Protein AF-A0A0F9F302-F1 (afdb_monomer)

Radius of gyration: 15.05 Å; Cα contacts (8 Å, |Δi|>4): 87; chains: 1; bounding box: 34×28×39 Å

Organism: NCBI:txid412755

Solvent-accessible surface area (backbone atoms only — not comparable to full-atom values): 5758 Å² total; per-residue (Å²): 134,86,76,60,63,72,62,56,49,58,53,53,60,69,43,85,60,48,79,45,76,48,77,56,90,51,35,39,37,39,31,28,64,64,95,43,73,68,56,52,51,56,48,50,56,39,50,52,53,49,42,71,75,35,75,92,53,78,70,46,80,41,80,44,78,46,83,90,69,61,74,84,70,66,63,72,86,70,76,72,83,88,74,76,88,77,80,83,130

Mean predicted aligned error: 9.11 Å

Secondary structure (DSSP, 8-state):
----HHHHHHHHTTSTTEEEEEEETTEEEEEESS--HHHHHHHHHHHHHHHHH-TT---EEEEEE-----GGG--GGG------PPPP-

Structure (mmCIF, N/CA/C/O backbone):
data_AF-A0A0F9F302-F1
#
_entry.id   AF-A0A0F9F302-F1
#
loop_
_atom_site.group_PDB
_atom_site.id
_atom_site.type_symbol
_atom_site.label_atom_id
_atom_site.label_alt_id
_atom_site.label_comp_id
_atom_site.label_asym_id
_atom_site.label_entity_id
_atom_site.label_seq_id
_atom_site.pdbx_PDB_ins_code
_atom_site.Cartn_x
_atom_site.Cartn_y
_atom_site.Cartn_z
_atom_site.occupancy
_atom_site.B_iso_or_equiv
_atom_site.auth_seq_id
_atom_site.auth_comp_id
_atom_site.auth_asym_id
_atom_site.auth_atom_id
_atom_site.pdbx_PDB_model_num
ATOM 1 N N . MET A 1 1 ? 5.721 0.598 -18.596 1.00 61.03 1 MET A N 1
ATOM 2 C CA . MET A 1 1 ? 6.226 -0.506 -17.748 1.00 61.03 1 MET A CA 1
ATOM 3 C C . MET A 1 1 ? 5.100 -0.915 -16.810 1.00 61.03 1 MET A C 1
ATOM 5 O O . MET A 1 1 ? 4.439 -0.032 -16.285 1.00 61.03 1 MET A O 1
ATOM 9 N N . MET A 1 2 ? 4.796 -2.208 -16.677 1.00 69.19 2 MET A N 1
ATOM 10 C CA . MET A 1 2 ? 3.668 -2.665 -15.851 1.00 69.19 2 MET A CA 1
ATOM 11 C C . MET A 1 2 ? 4.098 -2.724 -14.379 1.00 69.19 2 MET A C 1
ATOM 13 O O . MET A 1 2 ? 5.117 -3.341 -14.071 1.00 69.19 2 MET A O 1
ATOM 17 N N . ILE A 1 3 ? 3.343 -2.096 -13.475 1.00 75.56 3 ILE A N 1
ATOM 18 C CA . ILE A 1 3 ? 3.648 -2.130 -12.040 1.00 75.56 3 ILE A CA 1
ATOM 19 C C . ILE A 1 3 ? 3.397 -3.539 -11.509 1.00 75.56 3 ILE A C 1
ATOM 21 O O . ILE A 1 3 ? 2.348 -4.144 -11.733 1.00 75.56 3 ILE A O 1
ATOM 25 N N . ASN A 1 4 ? 4.360 -4.069 -10.758 1.00 85.94 4 ASN A N 1
ATOM 26 C CA . ASN A 1 4 ? 4.184 -5.338 -10.071 1.00 85.94 4 ASN A CA 1
ATOM 27 C C . ASN A 1 4 ? 3.401 -5.114 -8.769 1.00 85.94 4 ASN A C 1
ATOM 29 O O . ASN A 1 4 ? 3.992 -4.997 -7.694 1.00 85.94 4 ASN A O 1
ATOM 33 N N . HIS A 1 5 ? 2.068 -5.064 -8.877 1.00 86.00 5 HIS A N 1
ATOM 34 C CA . HIS A 1 5 ? 1.165 -4.780 -7.753 1.00 86.00 5 HIS A CA 1
ATOM 35 C C . HIS A 1 5 ? 1.447 -5.677 -6.537 1.00 86.00 5 HIS A C 1
ATOM 37 O O . HIS A 1 5 ? 1.436 -5.198 -5.409 1.00 86.00 5 HIS A O 1
ATOM 43 N N . LYS A 1 6 ? 1.779 -6.958 -6.761 1.00 87.38 6 LYS A N 1
ATOM 44 C CA . LYS A 1 6 ? 2.100 -7.915 -5.687 1.00 87.38 6 LYS A CA 1
ATOM 45 C C . LYS A 1 6 ? 3.345 -7.525 -4.895 1.00 87.38 6 LYS A C 1
ATOM 47 O O . LYS A 1 6 ? 3.423 -7.785 -3.698 1.00 87.38 6 LYS A O 1
ATOM 52 N N . LYS A 1 7 ? 4.352 -6.967 -5.568 1.00 91.50 7 LYS A N 1
ATOM 53 C CA . LYS A 1 7 ? 5.613 -6.586 -4.928 1.00 91.50 7 LYS A CA 1
ATOM 54 C C . LYS A 1 7 ? 5.449 -5.288 -4.140 1.00 91.50 7 LYS A C 1
ATOM 56 O O . LYS A 1 7 ? 5.922 -5.224 -3.012 1.00 91.50 7 LYS A O 1
ATOM 61 N N . VAL A 1 8 ? 4.712 -4.323 -4.696 1.00 89.94 8 VAL A N 1
ATOM 62 C CA . VAL A 1 8 ? 4.338 -3.081 -4.001 1.00 89.94 8 VAL A CA 1
ATOM 63 C C . VAL A 1 8 ? 3.542 -3.393 -2.734 1.00 89.94 8 VAL A C 1
ATOM 65 O O . VAL A 1 8 ? 3.945 -2.998 -1.642 1.00 89.94 8 VAL A O 1
ATOM 68 N N . SER A 1 9 ? 2.473 -4.189 -2.857 1.00 88.38 9 SER A N 1
ATOM 69 C CA . SER A 1 9 ? 1.621 -4.531 -1.716 1.00 88.38 9 SER A CA 1
ATOM 70 C C . SER A 1 9 ? 2.383 -5.276 -0.619 1.00 88.38 9 SER A C 1
ATOM 72 O O . SER A 1 9 ? 2.159 -5.018 0.555 1.00 88.38 9 SER A O 1
ATOM 74 N N . LYS A 1 10 ? 3.314 -6.169 -0.988 1.00 92.00 10 LYS A N 1
ATOM 75 C CA . LYS A 1 10 ? 4.126 -6.937 -0.032 1.00 92.00 10 LYS A CA 1
ATOM 76 C C . LYS A 1 10 ? 5.059 -6.062 0.808 1.00 92.00 10 LYS A C 1
ATOM 78 O O . LYS A 1 10 ? 5.357 -6.429 1.938 1.00 92.00 10 LYS A O 1
ATOM 83 N N . ILE A 1 11 ? 5.582 -4.973 0.247 1.00 92.50 11 ILE A N 1
ATOM 84 C CA . ILE A 1 11 ? 6.512 -4.083 0.956 1.00 92.50 11 ILE A CA 1
ATOM 85 C C . ILE A 1 11 ? 5.741 -3.221 1.958 1.00 92.50 11 ILE A C 1
ATOM 87 O O . ILE A 1 11 ? 6.120 -3.162 3.124 1.00 92.50 11 ILE A O 1
ATOM 91 N N . LEU A 1 12 ? 4.633 -2.618 1.521 1.00 90.19 12 LEU A N 1
ATOM 92 C CA . LEU A 1 12 ? 3.789 -1.780 2.376 1.00 90.19 12 LEU A CA 1
ATOM 93 C C . LEU A 1 12 ? 3.088 -2.576 3.483 1.00 90.19 12 LEU A C 1
ATOM 95 O O . LEU A 1 12 ? 2.978 -2.086 4.600 1.00 90.19 12 LEU A O 1
ATOM 99 N N . SER A 1 13 ? 2.701 -3.831 3.228 1.00 89.31 13 SER A N 1
ATOM 100 C CA . SER A 1 13 ? 2.065 -4.690 4.239 1.00 89.31 13 SER A CA 1
ATOM 101 C C . SER A 1 13 ? 3.005 -5.137 5.367 1.00 89.31 13 SER A C 1
ATOM 103 O O . SER A 1 13 ? 2.611 -5.949 6.197 1.00 89.31 13 SER A O 1
ATOM 105 N N . GLN A 1 14 ? 4.272 -4.711 5.359 1.00 91.88 14 GLN A N 1
ATOM 106 C CA . GLN A 1 14 ? 5.203 -4.942 6.469 1.00 91.88 14 GLN A CA 1
ATOM 107 C C . GLN A 1 14 ? 4.988 -3.962 7.627 1.00 91.88 14 GLN A C 1
ATOM 109 O O . GLN A 1 14 ? 5.532 -4.189 8.702 1.00 91.88 14 GLN A O 1
ATOM 114 N N . VAL A 1 15 ? 4.241 -2.880 7.401 1.00 89.81 15 VAL A N 1
ATOM 115 C CA . VAL A 1 15 ? 3.790 -1.965 8.452 1.00 89.81 15 VAL A CA 1
ATOM 116 C C . VAL A 1 15 ? 2.504 -2.549 9.037 1.00 89.81 15 VAL A C 1
ATOM 118 O O . VAL A 1 15 ? 1.544 -2.770 8.300 1.00 89.81 15 VAL A O 1
ATOM 121 N N . LEU A 1 16 ? 2.497 -2.862 10.334 1.00 86.50 16 LEU A N 1
ATOM 122 C CA . LEU A 1 16 ? 1.425 -3.638 10.977 1.00 86.50 16 LEU A CA 1
ATOM 123 C C . LEU A 1 16 ? 0.081 -2.901 10.988 1.00 86.50 16 LEU A C 1
ATOM 125 O O . LEU A 1 16 ? -0.977 -3.523 10.960 1.00 86.50 16 LEU A O 1
ATOM 129 N N . GLU A 1 17 ? 0.130 -1.577 11.005 1.00 87.44 17 GLU A N 1
ATOM 130 C CA . GLU A 1 17 ? -1.013 -0.675 11.094 1.00 87.44 17 GLU A CA 1
ATOM 131 C C . GLU A 1 17 ? -1.669 -0.412 9.732 1.00 87.44 17 GLU A C 1
ATOM 133 O O . GLU A 1 17 ? -2.707 0.253 9.652 1.00 87.44 17 GLU A O 1
ATOM 138 N N . VAL A 1 18 ? -1.080 -0.942 8.654 1.00 87.81 18 VAL A N 1
ATOM 139 C CA . VAL A 1 18 ? -1.661 -0.905 7.313 1.00 87.81 18 VAL A CA 1
ATOM 140 C C . VAL A 1 18 ? -2.745 -1.968 7.203 1.00 87.81 18 VAL A C 1
ATOM 142 O O . VAL A 1 18 ? -2.478 -3.165 7.143 1.00 87.81 18 VAL A O 1
ATOM 145 N N . GLU A 1 19 ? -3.993 -1.519 7.105 1.00 85.00 19 GLU A N 1
ATOM 146 C CA . GLU A 1 19 ? -5.145 -2.411 6.968 1.00 85.00 19 GLU A CA 1
ATOM 147 C C . GLU A 1 19 ? -5.365 -2.855 5.522 1.00 85.00 19 GLU A C 1
ATOM 149 O O . GLU A 1 19 ? -5.760 -3.990 5.247 1.00 85.00 19 GLU A O 1
ATOM 154 N N . TYR A 1 20 ? -5.180 -1.930 4.580 1.00 87.62 20 TYR A N 1
ATOM 155 C CA . TYR A 1 20 ? -5.514 -2.161 3.183 1.00 87.62 20 TYR A CA 1
ATOM 156 C C . TYR A 1 20 ? -4.627 -1.348 2.254 1.00 87.62 20 TYR A C 1
ATOM 158 O O . TYR A 1 20 ? -4.297 -0.197 2.531 1.00 87.62 20 TYR A O 1
ATOM 166 N N . ILE A 1 21 ? -4.285 -1.951 1.117 1.00 91.06 21 ILE A N 1
ATOM 167 C CA . ILE A 1 21 ? -3.496 -1.320 0.064 1.00 91.06 21 ILE A CA 1
ATOM 168 C C . ILE A 1 21 ? -4.276 -1.442 -1.239 1.00 91.06 21 ILE A C 1
ATOM 170 O O . ILE A 1 21 ? -4.612 -2.546 -1.674 1.00 91.06 21 ILE A O 1
ATOM 174 N N . TYR A 1 22 ? -4.541 -0.309 -1.879 1.00 91.75 22 TYR A N 1
ATOM 175 C CA . TYR A 1 22 ? -5.165 -0.246 -3.193 1.00 91.75 22 TYR A CA 1
ATOM 176 C C . TYR A 1 22 ? -4.212 0.382 -4.196 1.00 91.75 22 TYR A C 1
ATOM 178 O O . TYR A 1 22 ? -3.649 1.442 -3.950 1.00 91.75 22 TYR A O 1
ATOM 186 N N . ILE A 1 23 ? -4.037 -0.278 -5.339 1.00 90.81 23 ILE A N 1
ATOM 187 C CA . ILE A 1 23 ? -3.121 0.172 -6.387 1.00 90.81 23 ILE A CA 1
ATOM 188 C C . ILE A 1 23 ? -3.923 0.381 -7.665 1.00 90.81 23 ILE A C 1
ATOM 190 O O . ILE A 1 23 ? -4.544 -0.557 -8.172 1.00 90.81 23 ILE A O 1
ATOM 194 N N . SER A 1 24 ? -3.894 1.609 -8.181 1.00 87.81 24 SER A N 1
ATOM 195 C CA . SER A 1 24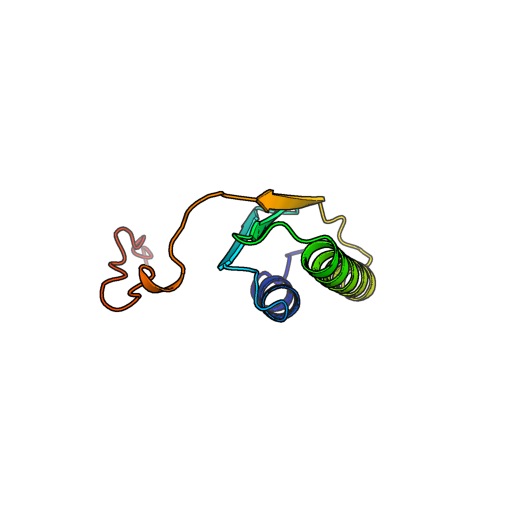 ? -4.574 2.010 -9.413 1.00 87.81 24 SER A CA 1
ATOM 196 C C . SER A 1 24 ? -3.609 2.752 -10.326 1.00 87.81 24 SER A C 1
ATOM 198 O O . SER A 1 24 ? -3.289 3.924 -10.099 1.00 87.81 24 SER A O 1
ATOM 200 N N . SER A 1 25 ? -3.146 2.064 -11.370 1.00 86.94 25 SER A N 1
ATOM 201 C CA . SER A 1 25 ? -2.047 2.537 -12.215 1.00 86.94 25 SER A CA 1
ATOM 202 C C . SER A 1 25 ? -0.840 2.873 -11.334 1.00 86.94 25 SER A C 1
ATOM 204 O O . SER A 1 25 ? -0.296 1.965 -10.716 1.00 86.94 25 SER A O 1
ATOM 206 N N . TYR A 1 26 ? -0.467 4.148 -11.229 1.00 87.25 26 TYR A N 1
ATOM 207 C CA . TYR A 1 26 ? 0.666 4.635 -10.438 1.00 8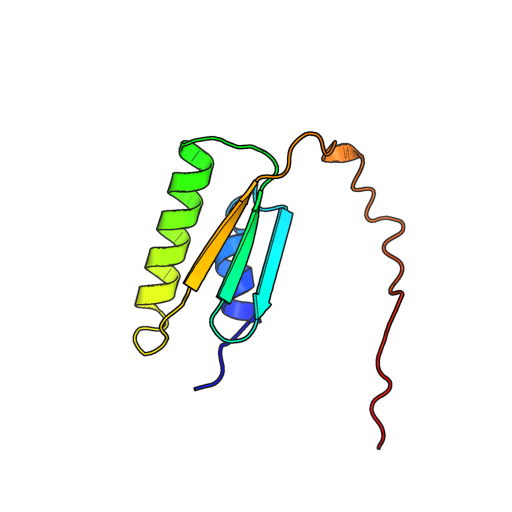7.25 26 TYR A CA 1
ATOM 208 C C . TYR A 1 26 ? 0.294 5.095 -9.024 1.00 87.25 26 TYR A C 1
ATOM 210 O O . TYR A 1 26 ? 1.177 5.386 -8.224 1.00 87.25 26 TYR A O 1
ATOM 218 N N . ASN A 1 27 ? -1.001 5.141 -8.710 1.00 89.88 27 ASN A N 1
ATOM 219 C CA . ASN A 1 27 ? -1.485 5.576 -7.410 1.00 89.88 27 ASN A CA 1
ATOM 220 C C . ASN A 1 27 ? -1.463 4.406 -6.435 1.00 89.88 27 ASN A C 1
ATOM 222 O O . ASN A 1 27 ? -2.025 3.342 -6.727 1.00 89.88 27 ASN A O 1
ATOM 226 N N . VAL A 1 28 ? -0.858 4.620 -5.275 1.00 92.75 28 VAL A N 1
ATOM 227 C CA . VAL A 1 28 ? -0.770 3.643 -4.197 1.00 92.75 28 VAL A CA 1
ATOM 228 C C . VAL A 1 28 ? -1.446 4.234 -2.972 1.00 92.75 28 VAL A C 1
ATOM 230 O O . VAL A 1 28 ? -0.940 5.159 -2.348 1.00 92.75 28 VAL A O 1
ATOM 233 N N . PHE A 1 29 ? -2.614 3.698 -2.644 1.00 92.50 29 PHE A N 1
ATOM 234 C CA . PHE A 1 29 ? -3.400 4.113 -1.494 1.00 92.50 29 PHE A CA 1
ATOM 235 C C . PHE A 1 29 ? -3.167 3.145 -0.343 1.00 92.50 29 PHE A C 1
ATOM 237 O O . PHE A 1 29 ? -3.457 1.953 -0.470 1.00 92.50 29 PHE A O 1
ATOM 244 N N . THR A 1 30 ? -2.696 3.670 0.779 1.00 92.44 30 THR A N 1
ATOM 245 C CA . THR A 1 30 ? -2.455 2.934 2.017 1.00 92.44 30 THR A CA 1
ATOM 246 C C . THR A 1 30 ? -3.479 3.385 3.047 1.00 92.44 30 THR A C 1
ATOM 248 O O . THR A 1 30 ? -3.538 4.562 3.394 1.00 92.44 30 THR A O 1
ATOM 251 N N . ILE A 1 31 ? -4.316 2.464 3.518 1.00 90.31 31 ILE A N 1
ATOM 252 C CA . ILE A 1 31 ? -5.318 2.752 4.545 1.00 90.31 31 ILE A CA 1
ATOM 253 C C . ILE A 1 31 ? -4.764 2.339 5.904 1.00 90.31 31 ILE A C 1
ATOM 255 O O . ILE A 1 31 ? -4.398 1.177 6.089 1.00 90.31 31 ILE A O 1
ATOM 259 N N . ILE A 1 32 ? -4.766 3.284 6.843 1.00 89.38 32 ILE A N 1
ATOM 260 C CA . ILE A 1 32 ? -4.388 3.076 8.243 1.00 89.38 32 ILE A CA 1
ATOM 261 C C . ILE A 1 32 ? -5.556 3.406 9.171 1.00 89.38 32 ILE A C 1
ATOM 263 O O . ILE A 1 32 ? -6.412 4.238 8.856 1.00 89.38 32 ILE A O 1
ATOM 267 N N . ASN A 1 33 ? -5.571 2.762 10.332 1.00 83.06 33 ASN A N 1
ATOM 268 C CA . ASN A 1 33 ? -6.591 2.952 11.371 1.00 83.06 33 ASN A CA 1
ATOM 269 C C . ASN A 1 33 ? -5.998 3.443 12.702 1.00 83.06 33 ASN A C 1
ATOM 271 O O . ASN A 1 33 ? -6.730 3.794 13.620 1.00 83.06 33 ASN A O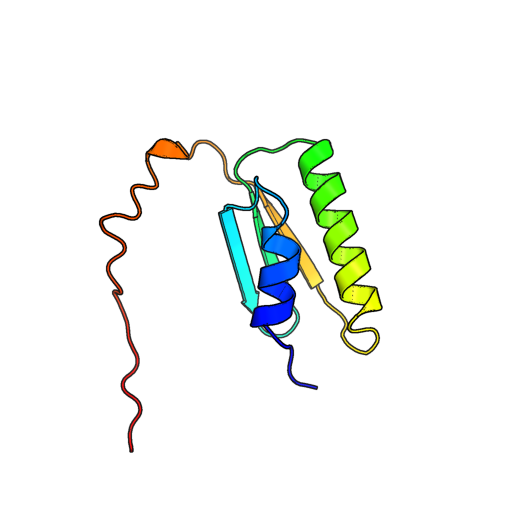 1
ATOM 275 N N . ASN A 1 34 ? -4.670 3.548 12.788 1.00 81.00 34 ASN A N 1
ATOM 276 C CA . ASN A 1 34 ? -3.988 4.275 13.850 1.00 81.00 34 ASN A CA 1
ATOM 277 C C . ASN A 1 34 ? -3.199 5.433 13.232 1.00 81.00 34 ASN A C 1
ATOM 279 O O . ASN A 1 34 ? -2.318 5.200 12.405 1.00 81.00 34 ASN A O 1
ATOM 283 N N . PHE A 1 35 ? -3.542 6.669 13.596 1.00 83.00 35 PHE A N 1
ATOM 284 C CA . PHE A 1 35 ? -2.804 7.850 13.158 1.00 83.00 35 PHE A CA 1
ATOM 285 C C . PHE A 1 35 ? -1.736 8.181 14.192 1.00 83.00 35 PHE A C 1
ATOM 287 O O . PHE A 1 35 ? -1.998 8.871 15.176 1.00 83.00 35 PHE A O 1
ATOM 294 N N . ASP A 1 36 ? -0.539 7.666 13.940 1.00 86.50 36 ASP A N 1
ATOM 295 C CA . ASP A 1 36 ? 0.657 7.903 14.737 1.00 86.50 36 ASP A CA 1
ATOM 296 C C . ASP A 1 36 ? 1.792 8.370 13.815 1.00 86.50 36 ASP A C 1
ATOM 298 O O . ASP A 1 36 ? 1.917 7.916 12.673 1.00 86.50 36 ASP A O 1
ATOM 302 N N . ILE A 1 37 ? 2.626 9.281 14.315 1.00 88.12 37 ILE A N 1
ATOM 303 C CA . ILE A 1 37 ? 3.826 9.761 13.626 1.00 88.12 37 ILE A CA 1
ATOM 304 C C . ILE A 1 37 ? 4.759 8.588 13.306 1.00 88.12 37 ILE A C 1
ATOM 306 O O . ILE A 1 37 ? 5.343 8.556 12.224 1.00 88.12 37 ILE A O 1
ATOM 310 N N . GLU A 1 38 ? 4.864 7.604 14.201 1.00 90.12 38 GLU A N 1
ATOM 311 C CA . GLU A 1 38 ? 5.707 6.425 13.988 1.00 90.12 38 GLU A CA 1
ATOM 312 C C . GLU A 1 38 ? 5.198 5.566 12.817 1.00 90.12 38 GLU A C 1
ATOM 314 O O . GLU A 1 38 ? 5.972 5.164 11.947 1.00 90.12 38 GLU A O 1
ATOM 319 N N . VAL A 1 39 ? 3.878 5.375 12.717 1.00 88.88 39 VAL A N 1
ATOM 320 C CA . VAL A 1 39 ? 3.241 4.642 11.609 1.00 88.88 39 VAL A CA 1
ATOM 321 C C . VAL A 1 39 ? 3.507 5.332 10.276 1.00 88.88 39 VAL A C 1
ATOM 323 O O . VAL A 1 39 ? 3.873 4.678 9.298 1.00 88.88 39 VAL A O 1
ATOM 326 N N . LEU A 1 40 ? 3.361 6.659 10.231 1.00 91.69 40 LEU A N 1
ATOM 327 C CA . LEU A 1 40 ? 3.663 7.435 9.030 1.00 91.69 40 LEU A CA 1
ATOM 328 C C . LEU A 1 40 ? 5.142 7.328 8.645 1.00 91.69 40 LEU A C 1
ATOM 330 O O . LEU A 1 40 ? 5.441 7.117 7.472 1.00 91.69 40 LEU A O 1
ATOM 334 N N . SER A 1 41 ? 6.057 7.406 9.617 1.00 94.19 41 SER A N 1
ATOM 335 C CA . SER A 1 41 ? 7.495 7.229 9.377 1.00 94.19 41 SER A CA 1
ATOM 336 C C . SER A 1 41 ? 7.792 5.870 8.741 1.00 94.19 41 SER A C 1
ATOM 338 O O . SER A 1 41 ? 8.479 5.799 7.723 1.00 94.19 41 SER A O 1
ATOM 340 N N . HIS A 1 42 ? 7.214 4.794 9.282 1.00 94.56 42 HIS A N 1
ATOM 341 C CA . HIS A 1 42 ? 7.387 3.453 8.731 1.00 94.56 42 HIS A CA 1
ATOM 342 C C . HIS A 1 42 ? 6.837 3.325 7.309 1.00 94.56 42 HIS A C 1
ATOM 344 O O . HIS A 1 42 ? 7.443 2.640 6.484 1.00 94.56 42 HIS A O 1
ATOM 350 N N . ILE A 1 43 ? 5.713 3.976 6.995 1.00 94.00 43 ILE A N 1
ATOM 351 C CA . ILE A 1 43 ? 5.171 4.004 5.631 1.00 94.00 43 ILE A CA 1
ATOM 352 C C . ILE A 1 43 ? 6.139 4.728 4.691 1.00 94.00 43 ILE A C 1
ATOM 354 O O . ILE A 1 43 ? 6.486 4.161 3.654 1.00 94.00 43 ILE A O 1
ATOM 358 N N . TYR A 1 44 ? 6.651 5.902 5.065 1.00 94.94 44 TYR A N 1
ATOM 359 C CA . TYR A 1 44 ? 7.612 6.642 4.240 1.00 94.94 44 TYR A CA 1
ATOM 360 C C . TYR A 1 44 ? 8.896 5.849 3.969 1.00 94.94 44 TYR A C 1
ATOM 362 O O . TYR A 1 44 ? 9.374 5.820 2.833 1.00 94.94 44 TYR A O 1
ATOM 370 N N . ASP A 1 45 ? 9.413 5.115 4.956 1.00 96.38 45 ASP A N 1
ATOM 371 C CA . ASP A 1 45 ? 10.560 4.223 4.750 1.00 96.38 45 ASP A CA 1
ATOM 372 C C . ASP A 1 45 ? 10.270 3.167 3.670 1.00 96.38 45 ASP A C 1
ATOM 374 O O . ASP A 1 45 ? 11.121 2.852 2.829 1.00 96.38 45 ASP A O 1
ATOM 378 N N . LYS A 1 46 ? 9.045 2.624 3.647 1.00 95.31 46 LYS A N 1
ATOM 379 C CA . LYS A 1 46 ? 8.616 1.680 2.606 1.00 95.31 46 LYS A CA 1
ATOM 380 C C . LYS A 1 46 ? 8.462 2.348 1.242 1.00 95.31 46 LYS A C 1
ATOM 382 O O . LYS A 1 46 ? 8.832 1.732 0.241 1.00 95.31 46 LYS A O 1
ATOM 387 N N . GLU A 1 47 ? 7.969 3.579 1.180 1.00 93.75 47 GLU A N 1
ATOM 388 C CA . GLU A 1 47 ? 7.860 4.351 -0.065 1.00 93.75 47 GLU A CA 1
ATOM 389 C C . GLU A 1 47 ? 9.236 4.615 -0.689 1.00 93.75 47 GLU A C 1
ATOM 391 O O . GLU A 1 47 ? 9.427 4.390 -1.887 1.00 93.75 47 GLU A O 1
ATOM 396 N N . ILE A 1 48 ? 10.236 4.967 0.125 1.00 94.88 48 ILE A N 1
ATOM 397 C CA . ILE A 1 48 ? 11.628 5.134 -0.322 1.00 94.88 48 ILE A CA 1
ATOM 398 C C . ILE A 1 48 ? 12.168 3.826 -0.915 1.00 94.88 48 ILE A C 1
ATOM 400 O O . ILE A 1 48 ? 12.769 3.821 -1.994 1.00 94.88 48 ILE A O 1
ATOM 404 N N . ILE A 1 49 ? 11.926 2.689 -0.254 1.00 94.81 49 ILE A N 1
ATOM 405 C CA . ILE A 1 49 ? 12.320 1.371 -0.777 1.00 94.81 49 ILE A CA 1
ATOM 406 C C . ILE A 1 49 ? 11.655 1.103 -2.134 1.00 94.81 49 ILE A C 1
ATOM 408 O O . ILE A 1 49 ? 12.305 0.576 -3.040 1.00 94.81 49 ILE A O 1
ATOM 412 N N . LEU A 1 50 ? 10.380 1.461 -2.297 1.00 92.88 50 LEU A N 1
ATOM 413 C CA . LEU A 1 50 ? 9.663 1.292 -3.560 1.00 92.88 50 LEU A CA 1
ATOM 414 C C . LEU A 1 50 ? 10.243 2.167 -4.670 1.00 92.88 50 LEU A C 1
ATOM 416 O O . LEU A 1 50 ? 10.484 1.653 -5.763 1.00 92.88 50 LEU A O 1
ATOM 420 N N . HIS A 1 51 ? 10.541 3.436 -4.394 1.00 92.06 51 HIS A N 1
ATOM 421 C CA . HIS A 1 51 ? 11.208 4.311 -5.357 1.00 92.06 51 HIS A CA 1
ATOM 422 C C . HIS A 1 51 ? 12.566 3.752 -5.793 1.00 92.06 51 HIS A C 1
ATOM 424 O O . HIS A 1 51 ? 12.849 3.682 -6.988 1.00 92.06 51 HIS A O 1
ATOM 430 N N . ASN A 1 52 ? 13.366 3.252 -4.850 1.00 92.75 52 ASN A N 1
ATOM 431 C CA . ASN A 1 52 ? 14.673 2.667 -5.154 1.00 92.75 52 ASN A CA 1
ATOM 432 C C . ASN A 1 52 ? 14.571 1.364 -5.963 1.00 92.75 52 ASN A C 1
ATOM 434 O O . ASN A 1 52 ? 15.425 1.081 -6.801 1.00 92.75 52 ASN A O 1
ATOM 438 N N . GLN A 1 53 ? 13.5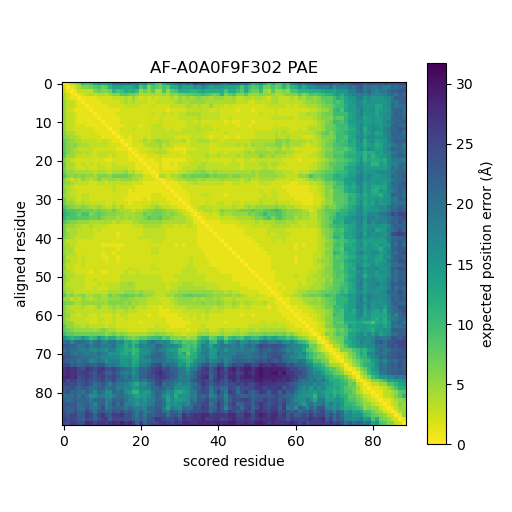33 0.553 -5.735 1.00 92.75 53 GLN A N 1
ATOM 439 C CA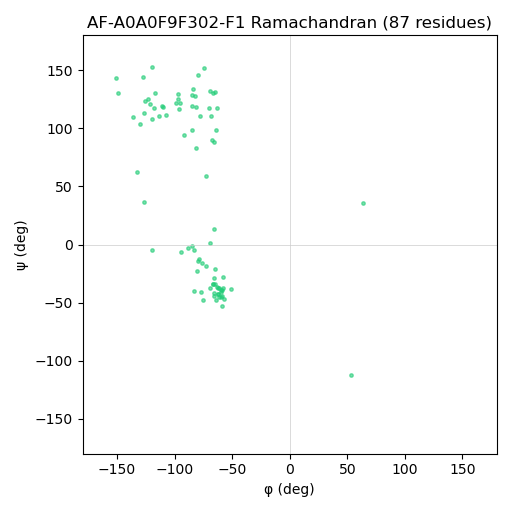 . GLN A 1 53 ? 13.327 -0.700 -6.472 1.00 92.75 53 GLN A CA 1
ATOM 440 C C . GLN A 1 53 ? 12.690 -0.510 -7.852 1.00 92.75 53 GLN A C 1
ATOM 442 O O . GLN A 1 53 ? 12.829 -1.389 -8.707 1.00 92.75 53 GLN A O 1
ATOM 447 N N . PHE A 1 54 ? 11.985 0.598 -8.072 1.00 91.00 54 PHE A N 1
ATOM 448 C CA . PHE A 1 54 ? 11.313 0.913 -9.330 1.00 91.00 5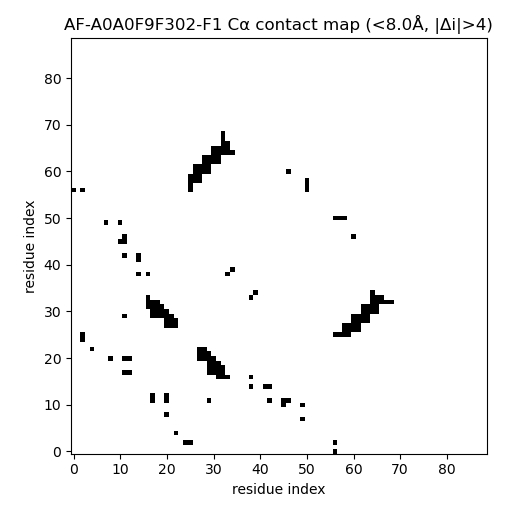4 PHE A CA 1
ATOM 449 C C . PHE A 1 54 ? 11.618 2.358 -9.767 1.00 91.00 54 PHE A C 1
ATOM 451 O O . PHE A 1 54 ? 10.695 3.158 -9.912 1.00 91.00 54 PHE A O 1
ATOM 458 N N . PRO A 1 55 ? 12.889 2.705 -10.037 1.00 89.50 55 PRO A N 1
ATOM 459 C CA . PRO A 1 55 ? 13.311 4.092 -10.269 1.00 89.50 55 PRO A CA 1
ATOM 460 C C . PRO A 1 55 ? 12.703 4.723 -11.531 1.00 89.50 55 PRO A C 1
ATOM 462 O O . PRO A 1 55 ? 12.626 5.939 -11.653 1.00 89.50 55 PRO A O 1
ATOM 465 N N . SER A 1 56 ? 12.247 3.903 -12.480 1.00 89.31 56 SER A N 1
ATOM 466 C CA . SER A 1 56 ? 11.547 4.339 -13.694 1.00 89.31 56 SER A CA 1
ATOM 467 C C . SER A 1 56 ? 10.040 4.541 -13.498 1.00 89.31 56 SER A C 1
ATOM 469 O O . SER A 1 56 ? 9.336 4.870 -14.453 1.00 89.31 56 SER A O 1
ATOM 471 N N . THR A 1 57 ? 9.522 4.289 -12.294 1.00 88.88 57 THR A N 1
ATOM 472 C CA . THR A 1 57 ? 8.101 4.401 -11.959 1.00 88.88 57 THR A CA 1
ATOM 473 C C . THR A 1 57 ? 7.893 5.570 -11.006 1.00 88.88 57 THR A C 1
ATOM 475 O O . THR A 1 57 ? 8.405 5.580 -9.891 1.00 88.88 57 THR A O 1
ATOM 478 N N . LEU A 1 58 ? 7.104 6.547 -11.442 1.00 88.69 58 LEU A N 1
ATOM 479 C CA . LEU A 1 58 ? 6.634 7.638 -10.594 1.00 88.69 58 LEU A CA 1
ATOM 480 C C . LEU A 1 58 ? 5.384 7.160 -9.863 1.00 88.69 58 LEU A C 1
ATOM 482 O O . LEU A 1 58 ? 4.315 7.115 -10.462 1.00 88.69 58 LEU A O 1
ATOM 486 N N . PHE A 1 59 ? 5.538 6.736 -8.612 1.00 90.81 59 PHE A N 1
ATOM 487 C CA . PHE A 1 59 ? 4.400 6.445 -7.745 1.00 90.81 59 PHE A CA 1
ATOM 488 C C . PHE A 1 59 ? 3.823 7.735 -7.171 1.00 90.81 59 PHE A C 1
ATOM 490 O O . PHE A 1 59 ? 4.568 8.666 -6.874 1.00 90.81 59 PHE A O 1
ATOM 497 N N . ASP A 1 60 ? 2.508 7.746 -6.992 1.00 93.00 60 ASP A N 1
ATOM 498 C CA . ASP A 1 60 ? 1.806 8.757 -6.210 1.00 93.00 60 ASP A CA 1
ATOM 499 C C . ASP A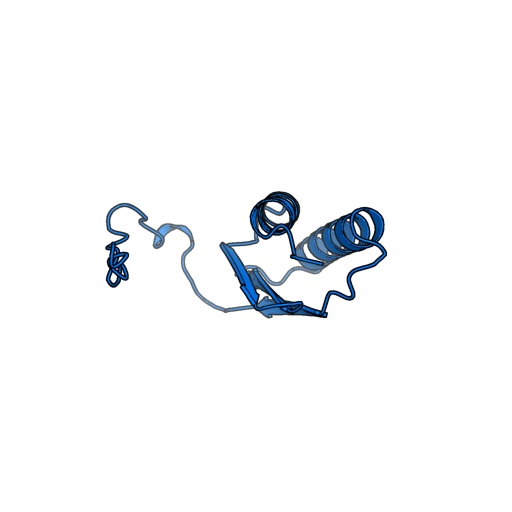 1 60 ? 1.217 8.069 -4.973 1.00 93.00 60 ASP A C 1
ATOM 501 O O . ASP A 1 60 ? 0.353 7.190 -5.095 1.00 93.00 60 ASP A O 1
ATOM 505 N N . PHE A 1 61 ? 1.766 8.381 -3.801 1.00 94.00 61 PHE A N 1
ATOM 506 C CA . PHE A 1 61 ? 1.428 7.715 -2.548 1.00 94.00 61 PHE A CA 1
ATOM 507 C C . PHE A 1 61 ? 0.389 8.515 -1.770 1.00 94.00 61 PHE A C 1
ATOM 509 O O . PHE A 1 61 ? 0.534 9.709 -1.525 1.00 94.00 61 PHE A O 1
ATOM 516 N N . HIS A 1 62 ? -0.663 7.821 -1.348 1.00 92.88 62 HIS A N 1
ATOM 517 C CA . HIS A 1 62 ? -1.797 8.399 -0.642 1.00 92.88 62 HIS A CA 1
ATOM 518 C C . HIS A 1 62 ? -2.018 7.632 0.654 1.00 92.88 62 HIS A C 1
ATOM 520 O O . HIS A 1 62 ? -2.435 6.472 0.625 1.00 92.88 62 HIS A O 1
ATOM 526 N N . VAL A 1 63 ? -1.793 8.270 1.799 1.00 92.12 63 VAL A N 1
ATOM 527 C CA . VAL A 1 63 ? -2.108 7.676 3.103 1.00 92.12 63 VAL A CA 1
ATOM 528 C C . VAL A 1 63 ? -3.478 8.165 3.556 1.00 92.12 63 VAL A C 1
ATOM 530 O O . VAL A 1 63 ? -3.692 9.355 3.775 1.00 92.12 63 VAL A O 1
ATOM 533 N N . ILE A 1 64 ? -4.424 7.238 3.688 1.00 90.31 64 ILE A N 1
ATOM 534 C CA . ILE A 1 64 ? -5.788 7.525 4.129 1.00 90.31 64 ILE A CA 1
ATOM 535 C C . ILE A 1 64 ? -5.951 6.996 5.546 1.00 90.31 64 ILE A C 1
ATOM 537 O O . ILE A 1 64 ? -6.010 5.788 5.774 1.00 90.31 64 ILE A O 1
ATOM 541 N N . PHE A 1 65 ? -6.094 7.910 6.496 1.00 88.31 65 PHE A N 1
ATOM 542 C CA . PHE A 1 65 ? -6.484 7.560 7.850 1.00 88.31 65 PHE A CA 1
ATOM 543 C C . PHE A 1 65 ? -8.009 7.448 7.966 1.00 88.31 65 PHE A C 1
ATOM 545 O O . PHE A 1 65 ? -8.749 8.311 7.488 1.00 88.31 65 PHE A O 1
ATOM 552 N N . ARG A 1 66 ? -8.497 6.379 8.604 1.00 82.44 66 ARG A N 1
ATOM 553 C CA . ARG A 1 66 ? -9.918 6.199 8.931 1.00 82.44 66 ARG A CA 1
ATOM 554 C C . ARG A 1 66 ? -10.068 5.995 10.436 1.00 82.44 66 ARG A C 1
ATOM 556 O O . ARG A 1 66 ? -9.467 5.087 10.986 1.00 82.44 66 ARG A O 1
ATOM 563 N N . TYR A 1 67 ? -10.900 6.814 11.076 1.00 70.56 67 TYR A N 1
ATOM 564 C CA . TYR A 1 67 ? -11.221 6.691 12.501 1.00 70.56 67 TYR A CA 1
ATOM 565 C C . TYR A 1 67 ? -12.169 5.517 12.795 1.00 70.56 67 TYR A C 1
ATOM 567 O O . TYR A 1 67 ? -13.068 5.218 12.005 1.00 70.56 67 TYR A O 1
ATOM 575 N N . ASN A 1 68 ? -12.065 4.974 14.015 1.00 60.62 68 ASN A N 1
ATOM 576 C CA . ASN A 1 68 ? -13.107 4.179 14.681 1.00 60.62 68 ASN A CA 1
ATOM 577 C C . ASN A 1 68 ? -13.496 2.854 14.006 1.00 60.62 68 ASN A C 1
ATOM 579 O O . ASN A 1 68 ? -14.65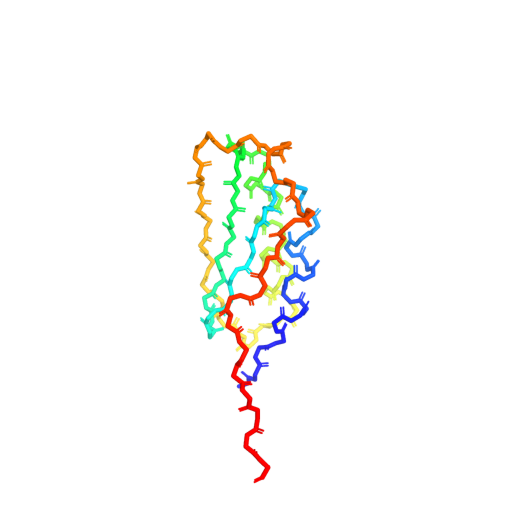6 2.434 14.083 1.00 60.62 68 ASN A O 1
ATOM 583 N N . LYS A 1 69 ? -12.547 2.133 13.402 1.00 60.50 69 LYS A N 1
ATOM 584 C CA . LYS A 1 69 ? -12.764 0.708 13.133 1.00 60.50 69 LYS A CA 1
ATOM 585 C C . LYS A 1 69 ? -12.162 -0.118 14.259 1.00 60.50 69 LYS A C 1
ATOM 587 O O . LYS A 1 69 ? -10.975 -0.045 14.535 1.00 60.50 69 LYS A O 1
ATOM 592 N N . ASP A 1 70 ? -12.985 -0.918 14.918 1.00 58.56 70 ASP A N 1
ATOM 593 C CA . ASP A 1 70 ? -12.480 -1.925 15.843 1.00 58.56 70 ASP A CA 1
ATOM 594 C C . ASP A 1 70 ? -11.753 -2.994 15.015 1.00 58.56 70 ASP A C 1
ATOM 596 O O . ASP A 1 70 ? -12.386 -3.710 14.233 1.00 58.56 70 ASP A O 1
ATOM 600 N N . VAL A 1 71 ? -10.424 -3.062 15.137 1.00 53.66 71 VAL A N 1
ATOM 601 C CA . VAL A 1 71 ? -9.578 -4.018 14.402 1.00 53.66 71 VAL A CA 1
ATOM 602 C C . VAL A 1 71 ? -10.015 -5.458 14.702 1.00 53.66 71 VAL A C 1
ATOM 604 O O . VAL A 1 71 ? -9.954 -6.318 13.829 1.00 53.66 71 VAL A O 1
ATOM 607 N N . ASN A 1 72 ? -10.592 -5.706 15.885 1.00 53.69 72 ASN A N 1
ATOM 608 C CA . ASN A 1 72 ? -11.127 -7.012 16.275 1.00 53.69 72 ASN A CA 1
ATOM 609 C C . ASN A 1 72 ? -12.507 -7.315 15.664 1.00 53.69 72 ASN A C 1
ATOM 611 O O . ASN A 1 72 ? -12.957 -8.458 15.693 1.00 53.69 72 ASN A O 1
ATOM 615 N N . LYS A 1 73 ? -13.192 -6.319 15.081 1.00 53.16 73 LYS A N 1
ATOM 616 C CA . LYS A 1 73 ? -14.423 -6.517 14.292 1.00 53.16 73 LYS A CA 1
ATOM 617 C C . LYS A 1 73 ? -14.149 -6.797 12.820 1.00 53.16 73 LYS A C 1
ATOM 619 O O . LYS A 1 73 ? -15.093 -7.095 12.086 1.00 53.16 73 LYS A O 1
ATOM 624 N N . LEU A 1 74 ? -12.888 -6.782 12.377 1.00 51.16 74 LEU A N 1
ATOM 625 C CA . LEU A 1 74 ? -12.478 -7.441 11.134 1.00 51.16 74 LEU A CA 1
ATOM 626 C C . LEU A 1 74 ? -12.473 -8.961 11.350 1.00 51.16 74 LEU A C 1
ATOM 628 O O . LEU A 1 74 ? -11.465 -9.636 11.164 1.00 51.16 74 LEU A O 1
ATOM 632 N N . ASN A 1 75 ? -13.626 -9.520 11.723 1.00 45.97 75 ASN A N 1
ATOM 633 C CA . ASN A 1 75 ? -13.872 -10.942 11.573 1.00 45.97 75 ASN A CA 1
ATOM 634 C C . ASN A 1 75 ? -13.889 -11.237 10.069 1.00 45.97 75 ASN A C 1
ATOM 636 O O . ASN A 1 75 ? -14.916 -11.202 9.395 1.00 45.97 75 ASN A O 1
ATOM 640 N N . LEU A 1 76 ? -12.703 -11.526 9.538 1.00 48.88 76 LEU A N 1
ATOM 641 C CA . LEU A 1 76 ? -12.452 -12.061 8.201 1.00 48.88 76 LEU A CA 1
ATOM 642 C C . LEU A 1 76 ? -13.004 -13.490 8.025 1.00 48.88 76 LEU A C 1
ATOM 644 O O . LEU A 1 76 ? -12.693 -14.150 7.038 1.00 48.88 76 LEU A O 1
ATOM 648 N N . THR A 1 77 ? -13.848 -13.973 8.937 1.00 45.44 77 THR A N 1
ATOM 649 C CA . THR A 1 77 ? -14.580 -15.234 8.793 1.00 45.44 77 THR A CA 1
ATOM 650 C C . THR A 1 77 ? -15.713 -15.156 7.765 1.00 45.44 77 THR A C 1
ATOM 652 O O . THR A 1 77 ? -16.094 -16.193 7.232 1.00 45.44 77 THR A O 1
ATOM 655 N N . GLU A 1 78 ? -16.191 -13.961 7.390 1.00 48.03 78 GLU A N 1
ATOM 656 C CA . GLU A 1 78 ? -17.262 -13.787 6.388 1.00 48.03 78 GLU A CA 1
ATOM 657 C C . GLU A 1 78 ? -16.893 -12.824 5.246 1.00 48.03 78 GLU A C 1
ATOM 659 O O . GLU A 1 78 ? -17.728 -12.074 4.734 1.00 48.03 78 GLU A O 1
ATOM 664 N N . ALA A 1 79 ? -15.637 -12.825 4.791 1.00 49.91 79 ALA A N 1
ATOM 665 C CA . ALA A 1 79 ? -15.291 -12.115 3.560 1.00 49.91 79 ALA A CA 1
ATOM 666 C C . ALA A 1 79 ? -15.952 -12.794 2.344 1.00 49.91 79 ALA A C 1
ATOM 668 O O . ALA A 1 79 ? -15.391 -13.688 1.710 1.00 49.91 79 ALA A O 1
ATOM 669 N N . LYS A 1 80 ? -17.173 -12.371 2.004 1.00 49.97 80 LYS A N 1
ATOM 670 C CA . LYS A 1 80 ? -17.896 -12.852 0.825 1.00 49.97 80 LYS A CA 1
ATOM 671 C C . LYS A 1 80 ? -17.400 -12.115 -0.414 1.00 49.97 80 LYS A C 1
ATOM 673 O O . LYS A 1 80 ? -17.568 -10.904 -0.545 1.00 49.97 80 LYS A O 1
ATOM 678 N N . GLN A 1 81 ? -16.830 -12.849 -1.366 1.00 51.44 81 GLN A N 1
ATOM 679 C CA . GLN A 1 81 ? -16.554 -12.313 -2.695 1.00 51.44 81 GLN A CA 1
ATOM 680 C C . GLN A 1 81 ? -17.887 -11.962 -3.382 1.00 51.44 81 GLN A C 1
ATOM 682 O O . GLN A 1 81 ? -18.563 -12.833 -3.923 1.00 51.44 81 GLN A O 1
ATOM 687 N N . ILE A 1 82 ? -18.270 -10.683 -3.356 1.00 64.69 82 ILE A N 1
ATOM 688 C CA . ILE A 1 82 ? -19.523 -10.189 -3.957 1.00 64.69 82 ILE A CA 1
ATOM 689 C C . ILE A 1 82 ? -19.464 -10.084 -5.485 1.00 64.69 82 ILE A C 1
ATOM 691 O O . ILE A 1 82 ? -20.497 -9.997 -6.141 1.00 64.69 82 ILE A O 1
ATOM 695 N N . TYR A 1 83 ? -18.263 -10.111 -6.068 1.00 67.31 83 TYR A N 1
ATOM 696 C CA . TYR A 1 83 ? -18.088 -10.019 -7.511 1.00 67.31 83 TYR A CA 1
ATOM 697 C C . TYR A 1 83 ? -16.845 -10.782 -7.982 1.00 67.31 83 TYR A C 1
ATOM 699 O O . TYR A 1 83 ? -15.735 -10.619 -7.466 1.00 67.31 83 TYR A O 1
ATOM 707 N N . LYS A 1 84 ? -17.033 -11.624 -9.001 1.00 63.12 84 LYS A N 1
ATOM 708 C CA . LYS A 1 84 ? -15.966 -12.269 -9.771 1.00 63.12 84 LYS A CA 1
ATOM 709 C C . LYS A 1 84 ? -16.341 -12.180 -11.241 1.00 63.12 84 LYS A C 1
ATOM 711 O O . LYS A 1 84 ? -17.265 -12.862 -11.678 1.00 63.12 84 LYS A O 1
ATOM 716 N N . ARG A 1 85 ? -15.624 -11.368 -12.020 1.00 72.12 85 ARG A N 1
ATOM 717 C CA . ARG A 1 85 ? -15.800 -11.364 -13.477 1.00 72.12 85 ARG A CA 1
ATOM 718 C C . ARG A 1 85 ? -15.395 -12.745 -14.008 1.00 72.12 85 ARG A C 1
ATOM 720 O O . ARG A 1 85 ? -14.250 -13.162 -13.816 1.00 72.12 85 ARG A O 1
ATOM 727 N N . LYS A 1 86 ? -16.330 -13.482 -14.619 1.00 68.69 86 LYS A N 1
ATOM 728 C CA . LYS A 1 86 ? -16.006 -14.718 -15.348 1.00 68.69 86 LYS A CA 1
ATOM 729 C C . LYS A 1 86 ? -15.128 -14.335 -16.542 1.00 68.69 86 LYS A C 1
ATOM 731 O O . LYS A 1 86 ? -15.447 -13.388 -17.254 1.00 68.69 86 LYS A O 1
ATOM 736 N N . LYS A 1 87 ? -14.007 -15.035 -16.725 1.00 57.28 87 LYS A N 1
ATOM 737 C CA . LYS A 1 87 ? -13.226 -14.931 -17.961 1.00 57.28 87 LYS A CA 1
ATOM 738 C C . LYS A 1 87 ? -14.044 -15.590 -19.069 1.00 57.28 87 LYS A C 1
ATOM 740 O O . LYS A 1 87 ? -14.343 -16.778 -18.958 1.00 57.28 87 LYS A O 1
ATOM 745 N N . GLU A 1 88 ? -14.423 -14.818 -20.076 1.00 53.81 88 GLU A N 1
ATOM 746 C CA . GLU A 1 88 ? -14.882 -15.363 -21.352 1.00 53.81 88 GLU A CA 1
ATOM 747 C C . GLU A 1 88 ? -13.678 -16.060 -22.006 1.00 53.81 88 GLU A C 1
ATOM 749 O O . GLU A 1 88 ? -12.559 -15.538 -21.954 1.00 53.81 88 GLU A O 1
ATOM 754 N N . LYS A 1 89 ? -13.894 -17.301 -22.451 1.00 55.50 89 LYS A N 1
ATOM 755 C CA . LYS A 1 89 ? -12.904 -18.111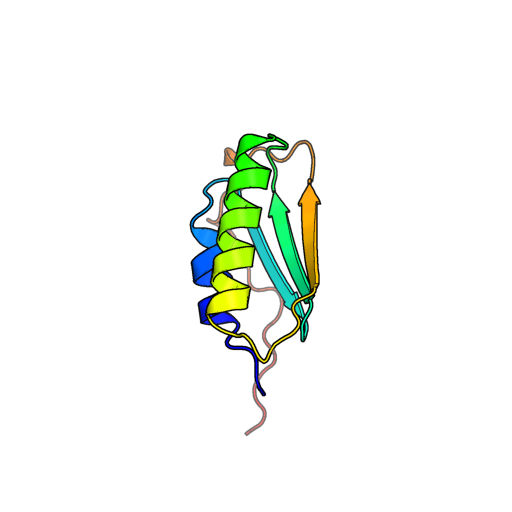 -23.170 1.00 55.50 89 LYS A CA 1
ATOM 756 C C . LYS A 1 89 ? -12.887 -17.714 -24.634 1.00 55.50 89 LYS A C 1
ATOM 758 O O . LYS A 1 89 ? -13.992 -17.451 -25.152 1.00 55.50 89 LYS A O 1
#

Sequence (89 aa):
MMINHKKVSKILSQVLEVEYIYISSYNVFTIINNFDIEVLSHIYDKEIILHNQFPSTLFDFHVIFRYNKDVNKLNLTEAKQIYKRKKEK

pLDDT: mean 80.77, std 15.54, range [45.44, 96.38]

Foldseek 3Di:
DFDPVVVLCVLQVVLVQFPDWDDDGQEIETEGADDDPVSVVSNVVSVVVVCVVCVVGDHDYHYHYDYDDDPVVPPVVPPDPPDDDDDDD

Nearest PDB structures (foldseek):
  8sk7-assembly1_X  TM=6.203E-01  e=4.453E-02  synthetic construct
  7whg-assembly1_G  TM=5.232E-01  e=2.787E-01  Promethearchaeota archaeon
  2rrl-assembly1_A  TM=4.463E-01  e=1.984E-01  Salmonella enterica subsp. enterica serovar Typhimurium
  3gr1-assembly2_F-5  TM=5.059E-01  e=3.193E-01  Salmonella enterica subsp. enterica serovar Typhimurium
  7n3n-assembly1_B  TM=4.279E-01  e=4.219E+00  Homo sapiens